Protein AF-A0A7X8YEX0-F1 (afdb_monomer)

Organism: NCBI:txid1463632

Solvent-accessible surface area (backbone atoms only — not comparable to full-atom values): 4942 Å² total; per-residue (Å²): 132,85,72,79,80,68,52,70,69,44,51,51,30,50,50,51,37,62,56,37,66,76,78,50,56,85,82,34,68,68,45,45,49,34,47,53,51,33,52,49,47,50,48,52,55,49,50,49,64,50,54,78,75,45,78,86,73,51,71,71,56,49,51,57,50,52,42,35,75,73,56,76,55,69,73,81,81,79,75,83,133

Nearest PDB structures (foldseek):
  2rmk-assembly1_B  TM=8.211E-01  e=2.034E+00  Homo sapiens

pLDDT: mean 85.51, std 18.05, range [33.88, 98.19]

Radius of gyration: 16.36 Å; Cα contacts (8 Å, |Δi|>4): 30; chains: 1; bounding box: 34×29×40 Å

Structure (mmCIF, N/CA/C/O backbone):
data_AF-A0A7X8YEX0-F1
#
_entry.id   AF-A0A7X8YEX0-F1
#
loop_
_atom_site.group_PDB
_atom_site.id
_atom_site.type_symbol
_atom_site.label_atom_id
_atom_site.label_alt_id
_atom_site.label_comp_id
_atom_site.label_asym_id
_atom_site.label_entity_id
_atom_site.label_seq_id
_atom_site.pdbx_PDB_ins_code
_atom_site.Cartn_x
_atom_site.Cartn_y
_atom_site.Cartn_z
_atom_site.occupancy
_atom_site.B_iso_or_equiv
_atom_site.auth_seq_id
_atom_site.auth_comp_id
_atom_site.auth_asym_id
_atom_site.auth_atom_id
_atom_site.pdbx_PDB_model_num
ATOM 1 N N . MET A 1 1 ? 17.004 18.930 6.121 1.00 37.12 1 MET A N 1
ATOM 2 C CA . MET A 1 1 ? 15.870 18.450 5.305 1.00 37.12 1 MET A CA 1
ATOM 3 C C . MET A 1 1 ? 15.615 17.009 5.692 1.00 37.12 1 MET A C 1
ATOM 5 O O . MET A 1 1 ? 16.468 16.176 5.423 1.00 37.12 1 MET A O 1
ATOM 9 N N . SER A 1 2 ? 14.542 16.746 6.440 1.00 33.88 2 SER A N 1
ATOM 10 C CA . SER A 1 2 ? 14.241 15.397 6.927 1.00 33.88 2 SER A CA 1
ATOM 11 C C . SER A 1 2 ? 13.850 14.534 5.732 1.00 33.88 2 SER A C 1
ATOM 13 O O . SER A 1 2 ? 12.764 14.697 5.176 1.00 33.88 2 SER A O 1
ATOM 15 N N . SER A 1 3 ? 14.757 13.674 5.274 1.00 43.31 3 SER A N 1
ATOM 16 C CA . SER A 1 3 ? 14.382 12.566 4.411 1.00 43.31 3 SER A CA 1
ATOM 17 C C . SER A 1 3 ? 13.403 11.722 5.217 1.00 43.31 3 SER A C 1
ATOM 19 O O . SER A 1 3 ? 13.783 11.108 6.211 1.00 43.31 3 SER A O 1
ATOM 21 N N . ALA A 1 4 ? 12.126 11.733 4.832 1.00 60.09 4 ALA A N 1
ATOM 22 C CA . ALA A 1 4 ? 11.172 10.757 5.333 1.00 60.09 4 ALA A CA 1
ATOM 23 C C . ALA A 1 4 ? 11.797 9.379 5.079 1.00 60.09 4 ALA A C 1
ATOM 25 O O . ALA A 1 4 ? 11.969 8.989 3.922 1.00 60.09 4 ALA A O 1
ATOM 26 N N . GLN A 1 5 ? 12.268 8.720 6.139 1.00 70.81 5 GLN A N 1
ATOM 27 C CA . GLN A 1 5 ? 12.972 7.451 6.025 1.00 70.81 5 GLN A CA 1
ATOM 28 C C . GLN A 1 5 ? 12.010 6.455 5.387 1.00 70.81 5 GLN A C 1
ATOM 30 O O . GLN A 1 5 ? 10.968 6.135 5.950 1.00 70.81 5 GLN A O 1
ATOM 35 N N . ILE A 1 6 ? 12.341 6.044 4.167 1.00 78.69 6 ILE A N 1
ATOM 36 C CA . ILE A 1 6 ? 11.617 5.016 3.431 1.00 78.69 6 ILE A CA 1
ATOM 37 C C . ILE A 1 6 ? 11.985 3.689 4.082 1.00 78.69 6 ILE A C 1
ATOM 39 O O . ILE A 1 6 ? 13.175 3.399 4.241 1.00 78.69 6 ILE A O 1
ATOM 43 N N . SER A 1 7 ? 10.992 2.884 4.441 1.00 88.44 7 SER A N 1
ATOM 44 C CA . SER A 1 7 ? 11.230 1.587 5.057 1.00 88.44 7 SER A CA 1
ATOM 45 C C . SER A 1 7 ? 12.103 0.698 4.153 1.00 88.44 7 SER A C 1
ATOM 47 O O . SER A 1 7 ? 12.006 0.765 2.917 1.00 88.44 7 SER A O 1
ATOM 49 N N . PRO A 1 8 ? 12.970 -0.160 4.725 1.00 93.50 8 PRO A N 1
ATOM 50 C CA . PRO A 1 8 ? 13.817 -1.055 3.937 1.00 93.50 8 PRO A CA 1
ATOM 51 C C . PRO A 1 8 ? 13.056 -1.895 2.887 1.00 93.50 8 PRO A C 1
ATOM 53 O O . PRO A 1 8 ? 13.562 -2.020 1.765 1.00 93.50 8 PRO A O 1
ATOM 56 N N . PRO A 1 9 ? 11.838 -2.415 3.161 1.00 95.06 9 PRO A N 1
ATOM 57 C CA . PRO A 1 9 ? 11.025 -3.093 2.148 1.00 95.06 9 PRO A CA 1
ATOM 58 C C . PRO A 1 9 ? 10.661 -2.200 0.956 1.00 95.06 9 PRO A C 1
ATOM 60 O O . PRO A 1 9 ? 10.846 -2.608 -0.195 1.00 95.06 9 PRO A O 1
ATOM 63 N N . VAL A 1 10 ? 10.212 -0.963 1.202 1.00 95.62 10 VAL A N 1
ATOM 64 C CA . VAL A 1 10 ? 9.864 -0.012 0.134 1.00 95.62 10 VAL A CA 1
ATOM 65 C C . VAL A 1 10 ? 11.111 0.377 -0.661 1.00 95.62 10 VAL A C 1
ATOM 67 O O . VAL A 1 10 ? 11.071 0.411 -1.892 1.00 95.62 10 VAL A O 1
ATOM 70 N N . ALA A 1 11 ? 12.246 0.610 0.003 1.00 95.75 11 ALA A N 1
ATOM 71 C CA . ALA A 1 11 ? 13.510 0.923 -0.664 1.00 95.75 11 ALA A CA 1
ATOM 72 C C . ALA A 1 11 ? 13.967 -0.217 -1.594 1.00 95.75 11 ALA A C 1
ATOM 74 O O . ALA A 1 11 ? 14.322 0.025 -2.752 1.00 95.75 11 ALA A O 1
ATOM 75 N N . ARG A 1 12 ? 13.880 -1.472 -1.133 1.00 97.00 12 ARG A N 1
ATOM 76 C CA . ARG A 1 12 ? 14.174 -2.659 -1.951 1.00 97.00 12 ARG A CA 1
ATOM 77 C C . ARG A 1 12 ? 13.227 -2.774 -3.148 1.00 97.00 12 ARG A C 1
ATOM 79 O O . ARG A 1 12 ? 13.690 -3.024 -4.261 1.00 97.00 12 ARG A O 1
ATOM 86 N N . ALA A 1 13 ? 11.925 -2.572 -2.945 1.00 97.38 13 ALA A N 1
ATOM 87 C CA . ALA A 1 13 ? 10.937 -2.625 -4.022 1.00 97.38 13 ALA A CA 1
ATOM 88 C C . ALA A 1 13 ? 11.183 -1.537 -5.082 1.00 97.38 13 ALA A C 1
ATOM 90 O O . ALA A 1 13 ? 11.142 -1.826 -6.279 1.00 97.38 13 ALA A O 1
ATOM 91 N N . ARG A 1 14 ? 11.549 -0.316 -4.663 1.00 96.62 14 ARG A N 1
ATOM 92 C CA . ARG A 1 14 ? 11.974 0.762 -5.576 1.00 96.62 14 ARG A CA 1
ATOM 93 C C . ARG A 1 14 ? 13.201 0.366 -6.389 1.00 96.62 14 ARG A C 1
ATOM 95 O O . ARG A 1 14 ? 13.212 0.567 -7.600 1.00 96.62 14 ARG A O 1
ATOM 102 N N . GLY A 1 15 ? 14.199 -0.239 -5.745 1.00 97.19 15 GLY A N 1
ATOM 103 C CA . GLY A 1 15 ? 15.386 -0.762 -6.422 1.00 97.19 15 GLY A CA 1
ATOM 104 C C . GLY A 1 15 ? 15.044 -1.812 -7.483 1.00 97.19 15 GLY A C 1
ATOM 105 O O . GLY A 1 15 ? 15.554 -1.739 -8.600 1.00 97.19 15 GLY A O 1
ATOM 106 N N . ARG A 1 16 ? 14.130 -2.743 -7.173 1.00 97.31 16 ARG A N 1
ATOM 107 C CA . ARG A 1 16 ? 13.656 -3.763 -8.125 1.00 97.31 16 ARG A CA 1
ATOM 108 C C . ARG A 1 16 ? 12.968 -3.136 -9.337 1.00 97.31 16 ARG A C 1
ATOM 110 O O . ARG A 1 16 ? 13.316 -3.477 -10.463 1.00 97.31 16 ARG A O 1
ATOM 117 N N . VAL A 1 17 ? 12.043 -2.199 -9.119 1.00 97.94 17 VAL A N 1
ATOM 118 C CA . VAL A 1 17 ? 11.362 -1.475 -10.207 1.00 97.94 17 VAL A CA 1
ATOM 119 C C . VAL A 1 17 ? 12.377 -0.739 -11.084 1.00 97.94 17 VAL A C 1
ATOM 121 O O . VAL A 1 17 ? 12.332 -0.874 -12.302 1.00 97.94 17 VAL A O 1
ATOM 124 N N . ALA A 1 18 ? 13.330 -0.024 -10.480 1.00 97.50 18 ALA A N 1
ATOM 125 C CA . ALA A 1 18 ? 14.354 0.718 -11.213 1.00 97.50 18 ALA A CA 1
ATOM 126 C C . ALA A 1 18 ? 15.329 -0.183 -11.989 1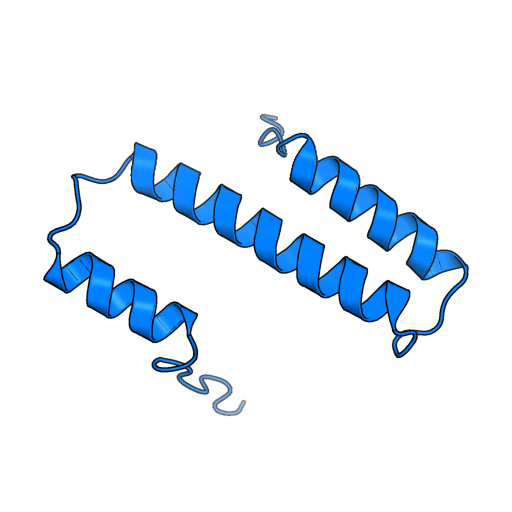.00 97.50 18 ALA A C 1
ATOM 128 O O . ALA A 1 18 ? 15.882 0.245 -12.998 1.00 97.50 18 ALA A O 1
ATOM 129 N N . ALA A 1 19 ? 15.588 -1.402 -11.512 1.00 97.38 19 ALA A N 1
ATOM 130 C CA . ALA A 1 19 ? 16.405 -2.372 -12.232 1.00 97.38 19 ALA A CA 1
ATOM 131 C C . ALA A 1 19 ? 15.660 -2.929 -13.454 1.00 97.38 19 ALA A C 1
ATOM 133 O O . ALA A 1 19 ? 16.226 -2.971 -14.545 1.00 97.38 19 ALA A O 1
ATOM 134 N N . LEU A 1 20 ? 14.388 -3.306 -13.283 1.00 97.56 20 LEU A N 1
ATOM 135 C CA . LEU A 1 20 ? 13.559 -3.874 -14.349 1.00 97.56 20 LEU A CA 1
ATOM 136 C C . LEU A 1 20 ? 13.192 -2.840 -15.418 1.00 97.56 20 LEU A C 1
ATOM 138 O O . LEU A 1 20 ? 13.201 -3.167 -16.598 1.00 97.56 20 LEU A O 1
ATOM 142 N N . SER A 1 21 ? 12.969 -1.576 -15.047 1.00 96.69 21 SER A N 1
ATOM 143 C CA . SER A 1 21 ? 12.611 -0.518 -16.004 1.00 96.69 21 SER A CA 1
ATOM 144 C C . SER A 1 21 ? 13.685 -0.241 -17.062 1.00 96.69 21 SER A C 1
ATOM 146 O O . SER A 1 21 ? 13.405 0.422 -18.053 1.00 96.69 21 SER A O 1
ATOM 148 N N . ARG A 1 22 ? 14.931 -0.683 -16.836 1.00 95.81 22 ARG A N 1
ATOM 149 C CA . ARG A 1 22 ? 16.047 -0.506 -17.780 1.00 95.81 22 ARG A CA 1
ATOM 150 C C . ARG A 1 22 ? 16.133 -1.621 -18.818 1.00 95.81 22 ARG A C 1
ATOM 152 O O . ARG A 1 22 ? 16.825 -1.449 -19.814 1.00 95.81 22 ARG A O 1
ATOM 159 N N . SER A 1 23 ? 15.510 -2.768 -18.557 1.00 95.81 23 SER A N 1
ATOM 160 C CA . SER A 1 23 ? 15.688 -3.991 -19.348 1.00 95.81 23 SER A CA 1
ATOM 161 C C . SER A 1 23 ? 14.381 -4.651 -19.784 1.00 95.81 23 SER A C 1
ATOM 163 O O . SER A 1 23 ? 14.419 -5.546 -20.626 1.00 95.81 23 SER A O 1
ATOM 165 N N . ARG A 1 24 ? 13.235 -4.231 -19.236 1.00 95.62 24 ARG A N 1
ATOM 166 C CA . ARG A 1 24 ? 11.910 -4.803 -19.501 1.00 95.62 24 ARG A CA 1
ATOM 167 C C . ARG A 1 24 ? 10.958 -3.782 -20.110 1.00 95.62 24 ARG A C 1
ATOM 169 O O . ARG A 1 24 ? 11.098 -2.577 -19.904 1.00 95.62 24 ARG A O 1
ATOM 176 N N . THR A 1 25 ? 9.979 -4.286 -20.854 1.00 96.19 25 THR A N 1
ATOM 177 C CA . THR A 1 25 ? 8.890 -3.479 -21.410 1.00 96.19 25 THR A CA 1
ATOM 178 C C . THR A 1 25 ? 7.842 -3.166 -20.330 1.00 96.19 25 THR A C 1
ATOM 180 O O . THR A 1 25 ? 7.773 -3.868 -19.320 1.00 96.19 25 THR A O 1
ATOM 183 N N . PRO A 1 26 ? 7.010 -2.122 -20.505 1.00 93.44 26 PRO A N 1
ATOM 184 C CA . PRO A 1 26 ? 5.974 -1.757 -19.533 1.00 93.44 26 PRO A CA 1
ATOM 185 C C . PRO A 1 26 ? 4.969 -2.869 -19.196 1.00 93.44 26 PRO A C 1
ATOM 187 O O . PRO A 1 26 ? 4.483 -2.908 -18.066 1.00 93.44 26 PRO A O 1
ATOM 190 N N . ASP A 1 27 ? 4.696 -3.756 -20.154 1.00 95.88 27 ASP A N 1
ATOM 191 C CA . ASP A 1 27 ? 3.731 -4.857 -20.030 1.00 95.88 27 ASP A CA 1
ATOM 192 C C . ASP A 1 27 ? 4.382 -6.186 -19.621 1.00 95.88 27 ASP A C 1
ATOM 194 O O . ASP A 1 27 ? 3.699 -7.202 -19.488 1.00 95.88 27 ASP A O 1
ATOM 198 N N . ASP A 1 28 ? 5.703 -6.193 -19.423 1.00 97.81 28 ASP A N 1
ATOM 199 C CA . ASP A 1 28 ? 6.426 -7.360 -18.934 1.00 97.81 28 ASP A CA 1
ATOM 200 C C . ASP A 1 28 ? 5.852 -7.804 -17.571 1.00 97.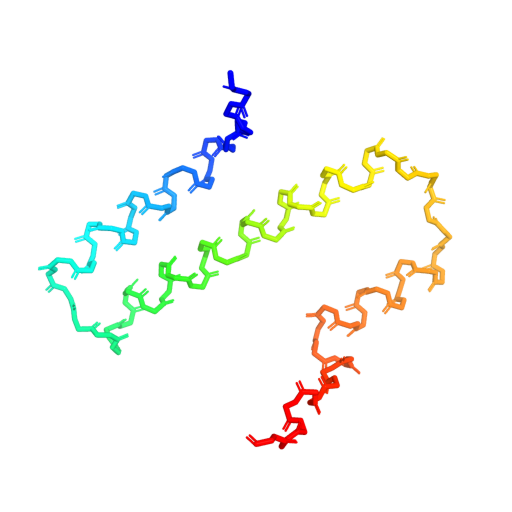81 28 ASP A C 1
ATOM 202 O O . ASP A 1 28 ? 5.735 -6.972 -16.659 1.00 97.81 28 ASP A O 1
ATOM 206 N N . PRO A 1 29 ? 5.487 -9.091 -17.403 1.00 97.56 29 PRO A N 1
ATOM 207 C CA . PRO A 1 29 ? 4.854 -9.575 -16.180 1.00 97.56 29 PRO A CA 1
ATOM 208 C C . PRO A 1 29 ? 5.660 -9.272 -14.912 1.00 97.56 29 PRO A C 1
ATOM 210 O O . PRO A 1 29 ? 5.076 -8.835 -13.916 1.00 97.56 29 PRO A O 1
ATOM 213 N N . ASP A 1 30 ? 6.990 -9.411 -14.962 1.00 97.12 30 ASP A N 1
ATOM 214 C CA . ASP A 1 30 ? 7.859 -9.168 -13.807 1.00 97.12 30 ASP A CA 1
ATOM 215 C C . ASP A 1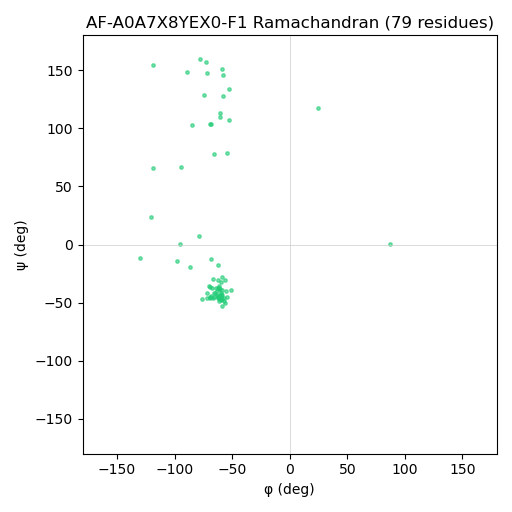 30 ? 7.891 -7.678 -13.452 1.00 97.12 30 ASP A C 1
ATOM 217 O O . ASP A 1 30 ? 7.953 -7.303 -12.274 1.00 97.12 30 ASP A O 1
ATOM 221 N N . PHE A 1 31 ? 7.854 -6.802 -14.462 1.00 97.88 31 PHE A N 1
ATOM 222 C CA . PHE A 1 31 ? 7.831 -5.359 -14.244 1.00 97.88 31 PHE A CA 1
ATOM 223 C C . PHE A 1 31 ? 6.484 -4.883 -13.693 1.00 97.88 31 PHE A C 1
ATOM 225 O O . PHE A 1 31 ? 6.451 -4.089 -12.744 1.00 97.88 31 PHE A O 1
ATOM 232 N N . VAL A 1 32 ? 5.375 -5.405 -14.220 1.00 98.19 32 VAL A N 1
ATOM 233 C CA . VAL A 1 32 ? 4.024 -5.135 -13.708 1.00 98.19 32 VAL A CA 1
ATOM 234 C C . VAL A 1 32 ? 3.897 -5.593 -12.256 1.00 98.19 32 VAL A C 1
ATOM 236 O O . VAL A 1 32 ? 3.415 -4.832 -11.411 1.00 98.19 32 VAL A O 1
ATOM 239 N N . GLU A 1 33 ? 4.361 -6.801 -11.938 1.00 97.69 33 GLU A N 1
ATOM 240 C CA . GLU A 1 33 ? 4.347 -7.326 -10.574 1.00 97.69 33 GLU A CA 1
ATOM 241 C C . GLU A 1 33 ? 5.208 -6.473 -9.634 1.00 97.69 33 GLU A C 1
ATOM 243 O O . GLU A 1 33 ? 4.747 -6.067 -8.565 1.00 97.69 33 GLU A O 1
ATOM 248 N N . ALA A 1 34 ? 6.427 -6.112 -10.048 1.00 97.94 34 ALA A N 1
ATOM 249 C CA . ALA A 1 34 ? 7.305 -5.267 -9.245 1.00 97.94 34 ALA A CA 1
ATOM 250 C C . ALA A 1 34 ? 6.673 -3.903 -8.930 1.00 97.94 34 ALA A C 1
ATOM 252 O O . ALA A 1 34 ? 6.794 -3.413 -7.803 1.00 97.94 34 ALA A O 1
ATOM 253 N N . ARG A 1 35 ? 5.967 -3.298 -9.896 1.00 97.75 35 ARG A N 1
ATOM 254 C CA . ARG A 1 35 ? 5.226 -2.047 -9.681 1.00 97.75 35 ARG A CA 1
ATOM 255 C C . ARG A 1 35 ? 4.058 -2.232 -8.717 1.00 97.75 35 ARG A C 1
ATOM 257 O O . ARG A 1 35 ? 3.921 -1.427 -7.800 1.00 97.75 35 ARG A O 1
ATOM 264 N N . ARG A 1 36 ? 3.255 -3.290 -8.882 1.00 96.75 36 ARG A N 1
ATOM 265 C CA . ARG A 1 36 ? 2.144 -3.614 -7.965 1.00 96.75 36 ARG A CA 1
ATOM 266 C C . ARG A 1 36 ? 2.640 -3.786 -6.532 1.00 96.75 36 ARG A C 1
ATOM 268 O O . ARG A 1 36 ? 2.076 -3.189 -5.619 1.00 96.75 36 ARG A O 1
ATOM 275 N N . ASN A 1 37 ? 3.731 -4.524 -6.353 1.00 97.31 37 ASN A N 1
ATOM 276 C CA . ASN A 1 37 ? 4.337 -4.740 -5.046 1.00 97.31 37 ASN A CA 1
ATOM 277 C C . ASN A 1 37 ? 4.842 -3.430 -4.418 1.00 97.31 37 ASN A C 1
ATOM 279 O O . ASN A 1 37 ? 4.598 -3.164 -3.244 1.00 97.31 37 ASN A O 1
ATOM 283 N N . LEU A 1 38 ? 5.503 -2.569 -5.202 1.00 97.62 38 LEU A N 1
ATOM 284 C CA . LEU A 1 38 ? 5.932 -1.257 -4.715 1.00 97.62 38 LEU A CA 1
ATOM 285 C C . LEU A 1 38 ? 4.744 -0.400 -4.249 1.00 97.62 38 LEU A C 1
ATOM 287 O O . LEU A 1 38 ? 4.833 0.256 -3.208 1.00 97.62 38 LEU A O 1
ATOM 291 N N . THR A 1 39 ? 3.641 -0.398 -5.000 1.00 95.56 39 THR A N 1
ATOM 292 C CA . THR A 1 39 ? 2.419 0.319 -4.615 1.00 95.56 39 THR A CA 1
ATOM 293 C C . THR A 1 39 ? 1.843 -0.219 -3.307 1.00 95.56 39 THR A C 1
ATOM 295 O O . THR A 1 39 ? 1.547 0.584 -2.424 1.00 95.56 39 THR A O 1
ATOM 2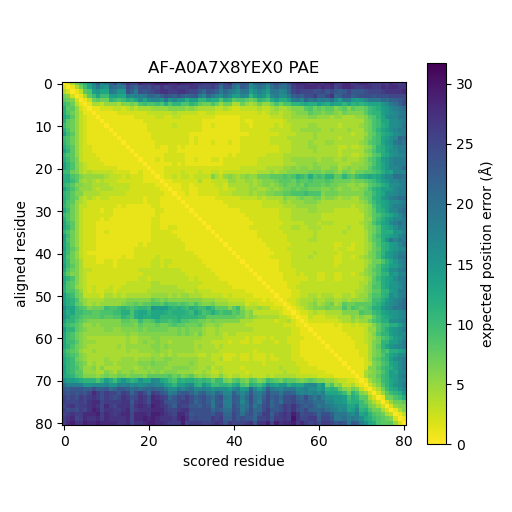98 N N . ALA A 1 40 ? 1.742 -1.543 -3.154 1.00 95.56 40 ALA A N 1
ATOM 299 C CA . ALA A 1 40 ? 1.234 -2.174 -1.936 1.00 95.56 40 ALA A CA 1
ATOM 300 C C . ALA A 1 40 ? 2.069 -1.787 -0.704 1.00 95.56 40 ALA A C 1
ATOM 302 O O . ALA A 1 40 ? 1.538 -1.204 0.237 1.00 95.56 40 ALA A O 1
ATOM 303 N N . LEU A 1 41 ? 3.391 -1.974 -0.765 1.00 96.31 41 LEU A N 1
ATOM 304 C CA . LEU A 1 41 ? 4.299 -1.650 0.342 1.00 96.31 41 LEU A CA 1
ATOM 305 C C . LEU A 1 41 ? 4.283 -0.160 0.709 1.00 96.31 41 LEU A C 1
ATOM 307 O O . LEU A 1 41 ? 4.363 0.207 1.879 1.00 96.31 41 LEU A O 1
ATOM 311 N N . THR A 1 42 ? 4.181 0.722 -0.290 1.00 94.19 42 THR A N 1
ATOM 312 C CA . THR A 1 42 ? 4.100 2.170 -0.041 1.00 94.19 42 THR A CA 1
ATOM 313 C C . THR A 1 42 ? 2.786 2.539 0.653 1.00 94.19 42 THR A C 1
ATOM 315 O O . THR A 1 42 ? 2.771 3.421 1.515 1.00 94.19 42 THR A O 1
ATOM 318 N N . LEU A 1 43 ? 1.684 1.879 0.282 1.00 93.50 43 LEU A N 1
ATOM 319 C CA . LEU A 1 43 ? 0.378 2.088 0.899 1.00 93.50 43 LEU A CA 1
ATOM 320 C C . LEU A 1 43 ? 0.351 1.563 2.337 1.00 93.50 43 LEU A C 1
ATOM 322 O O . LEU A 1 43 ? -0.105 2.283 3.220 1.00 93.50 43 LEU A O 1
ATOM 326 N N . GLU A 1 44 ? 0.880 0.366 2.581 1.00 92.69 44 GLU A N 1
ATOM 327 C CA . GLU A 1 44 ? 1.013 -0.213 3.923 1.00 92.69 44 GLU A CA 1
ATOM 328 C C . GLU A 1 44 ? 1.795 0.715 4.856 1.00 92.69 44 GLU A C 1
ATOM 330 O O . GLU A 1 44 ? 1.298 1.086 5.918 1.00 92.69 44 GLU A O 1
ATOM 335 N N . GLU A 1 45 ? 2.963 1.196 4.420 1.00 92.75 45 GLU A N 1
ATOM 336 C CA . GLU A 1 45 ? 3.772 2.136 5.201 1.00 92.75 45 GLU A CA 1
ATOM 337 C C . GLU A 1 45 ? 3.024 3.455 5.467 1.00 92.75 45 GLU A C 1
ATOM 339 O O . GLU A 1 45 ? 3.135 4.062 6.535 1.00 92.75 45 GLU A O 1
ATOM 344 N N . HIS A 1 46 ? 2.247 3.942 4.495 1.00 90.88 46 HIS A N 1
ATOM 345 C CA . HIS A 1 4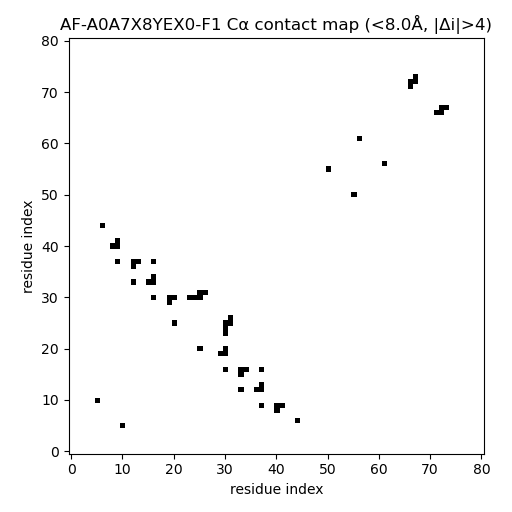6 ? 1.425 5.129 4.695 1.00 90.88 46 HIS A CA 1
ATOM 346 C C . HIS A 1 46 ? 0.320 4.896 5.727 1.00 90.88 46 HIS A C 1
ATOM 348 O O . HIS A 1 46 ? 0.142 5.739 6.606 1.00 90.88 46 HIS A O 1
ATOM 354 N N . ILE A 1 47 ? -0.376 3.762 5.645 1.00 90.81 47 ILE A N 1
ATOM 355 C CA . ILE A 1 47 ? -1.417 3.378 6.598 1.00 90.81 47 ILE A CA 1
ATOM 356 C C . ILE A 1 47 ? -0.824 3.275 8.004 1.00 90.81 47 ILE A C 1
ATOM 358 O O . ILE A 1 47 ? -1.361 3.888 8.921 1.00 90.81 47 ILE A O 1
ATOM 362 N N . GLU A 1 48 ? 0.311 2.598 8.175 1.00 90.19 48 GLU A N 1
ATOM 363 C CA . GLU A 1 48 ? 0.976 2.463 9.474 1.00 90.19 48 GLU A CA 1
ATOM 364 C C . GLU A 1 48 ? 1.309 3.832 10.086 1.00 90.19 48 GLU A C 1
ATOM 366 O O . GLU A 1 48 ? 0.938 4.117 11.226 1.00 90.19 48 GLU A O 1
ATOM 371 N N . ARG A 1 49 ? 1.913 4.740 9.306 1.00 89.38 49 ARG A N 1
ATOM 372 C CA . ARG A 1 49 ? 2.223 6.105 9.772 1.00 89.38 49 ARG A CA 1
ATOM 373 C C . ARG A 1 49 ? 0.989 6.895 10.208 1.00 89.38 49 ARG A C 1
ATOM 375 O O . ARG A 1 49 ? 1.111 7.766 11.072 1.00 89.38 49 ARG A O 1
ATOM 382 N N . VAL A 1 50 ? -0.159 6.657 9.576 1.00 91.12 50 VAL A N 1
ATOM 383 C CA . VAL A 1 50 ? -1.428 7.302 9.933 1.00 91.12 50 VAL A CA 1
ATOM 384 C C . VAL A 1 50 ? -2.006 6.668 11.197 1.00 91.12 50 VAL A C 1
ATOM 386 O O . VAL A 1 50 ? -2.362 7.397 12.120 1.00 91.12 50 VAL A O 1
ATOM 389 N N . LEU A 1 51 ? -2.039 5.336 11.274 1.00 88.56 51 LEU A N 1
ATOM 390 C CA . LEU A 1 51 ? -2.600 4.596 12.406 1.00 88.56 51 LEU A CA 1
ATOM 391 C C . LEU A 1 51 ? -1.833 4.838 13.707 1.00 88.56 51 LEU A C 1
ATOM 393 O O . LEU A 1 51 ? -2.463 4.997 14.744 1.00 88.56 51 LEU A O 1
ATOM 397 N N . VAL A 1 52 ? -0.502 4.964 13.659 1.00 87.88 52 VAL A N 1
ATOM 398 C CA . VAL A 1 52 ? 0.321 5.295 14.841 1.00 87.88 52 VAL A CA 1
ATOM 399 C C . VAL A 1 52 ? -0.084 6.629 15.484 1.00 87.88 52 VAL A C 1
ATOM 401 O O . VAL A 1 52 ? 0.104 6.824 16.682 1.00 87.88 52 VAL A O 1
ATOM 404 N N . LYS A 1 53 ? -0.630 7.566 14.701 1.00 87.25 53 LYS A N 1
ATOM 405 C CA . LYS A 1 53 ? -1.039 8.898 15.176 1.00 87.25 53 LYS A CA 1
ATOM 406 C C . LYS A 1 53 ? -2.533 8.998 15.476 1.00 87.25 53 LYS A C 1
ATOM 408 O O . LYS A 1 53 ? -2.963 9.996 16.051 1.00 87.25 53 LYS A O 1
ATOM 413 N N . ALA A 1 54 ? -3.321 8.028 15.028 1.00 83.12 54 ALA A N 1
ATOM 414 C CA . ALA A 1 54 ? -4.765 8.049 15.159 1.00 83.12 54 ALA A CA 1
ATOM 415 C C . ALA A 1 54 ? -5.195 7.410 16.489 1.00 83.12 54 ALA A C 1
ATOM 417 O O . ALA A 1 54 ? -4.545 6.476 16.961 1.00 83.12 54 ALA A O 1
ATOM 418 N N . PRO A 1 55 ? -6.309 7.859 17.095 1.00 87.25 55 PRO A N 1
ATOM 419 C CA . PRO A 1 55 ? -6.977 7.042 18.098 1.00 87.25 55 PRO A CA 1
ATOM 420 C C . PRO A 1 55 ? -7.384 5.689 17.477 1.00 87.25 55 PRO A C 1
ATOM 422 O O . PRO A 1 55 ? -7.639 5.636 16.267 1.00 87.25 55 PRO A O 1
ATOM 425 N N . PRO A 1 56 ? -7.464 4.602 18.271 1.00 89.00 56 PRO A N 1
ATOM 426 C CA . PRO A 1 56 ? -7.918 3.307 17.777 1.00 89.00 56 PRO A CA 1
ATOM 427 C C . PRO A 1 56 ? -9.264 3.425 17.060 1.00 89.00 56 PRO A C 1
ATOM 429 O O . PRO A 1 56 ? -1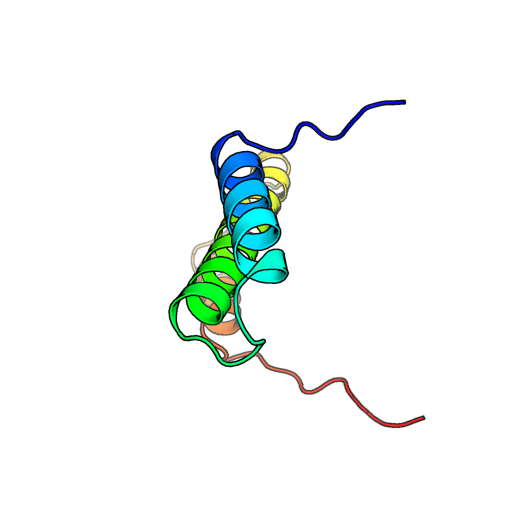0.188 4.078 17.549 1.00 89.00 56 PRO A O 1
ATOM 432 N N . LEU A 1 57 ? -9.355 2.803 15.888 1.00 89.50 57 LEU A N 1
ATOM 433 C CA . LEU A 1 57 ? -10.591 2.760 15.118 1.00 89.50 57 LEU A CA 1
ATOM 434 C C . LEU A 1 57 ? -11.599 1.831 15.795 1.00 89.50 57 LEU A C 1
ATOM 436 O O . LEU A 1 57 ? -11.219 0.817 16.377 1.00 89.50 57 LEU A O 1
ATOM 440 N N . THR A 1 58 ? -12.885 2.148 15.663 1.00 94.25 58 THR A N 1
ATOM 441 C CA . THR A 1 58 ? -13.943 1.173 15.953 1.00 94.25 58 THR A CA 1
ATOM 442 C C . THR A 1 58 ? -13.995 0.109 14.856 1.00 94.25 5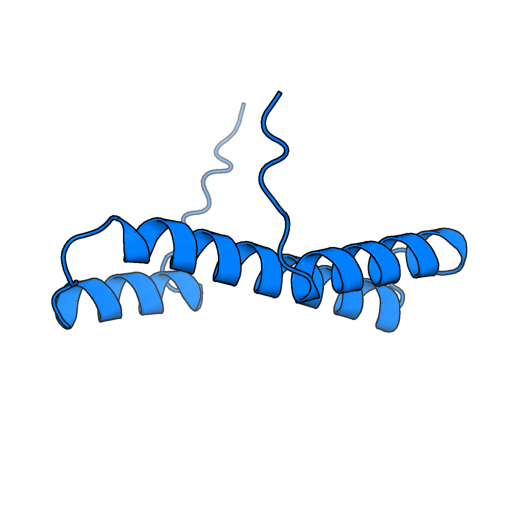8 THR A C 1
ATOM 444 O O . THR A 1 58 ? -13.596 0.369 13.715 1.00 94.25 58 THR A O 1
ATOM 447 N N . ASP A 1 59 ? -14.543 -1.066 15.165 1.00 95.06 59 ASP A N 1
ATOM 448 C CA . ASP A 1 59 ? -14.665 -2.168 14.200 1.00 95.06 59 ASP A CA 1
ATOM 449 C C . ASP A 1 59 ? -15.394 -1.723 12.922 1.00 95.06 59 ASP A C 1
ATOM 451 O O . ASP A 1 59 ? -14.897 -1.900 11.812 1.00 95.06 59 ASP A O 1
ATOM 455 N N . GLU A 1 60 ? -16.505 -0.997 13.067 1.00 95.50 60 GLU A N 1
ATOM 456 C CA . GLU A 1 60 ? -17.262 -0.451 11.936 1.00 95.50 60 GLU A CA 1
ATOM 457 C C . GLU A 1 60 ? -16.443 0.535 11.079 1.00 95.50 60 GLU A C 1
ATOM 459 O O . GLU A 1 60 ? -16.610 0.616 9.858 1.00 95.50 60 GLU A O 1
ATOM 464 N N . GLN A 1 61 ? -15.568 1.339 11.697 1.00 93.44 61 GLN A N 1
ATOM 465 C CA . GLN A 1 61 ? -14.687 2.259 10.969 1.00 93.44 61 GLN A CA 1
ATOM 466 C C . GLN A 1 61 ? -13.634 1.486 10.173 1.00 93.44 61 GLN A C 1
ATOM 468 O O . GLN A 1 61 ? -13.409 1.801 8.998 1.00 93.44 61 GLN A O 1
ATOM 473 N N . ALA A 1 62 ? -13.031 0.468 10.788 1.00 93.12 62 ALA A N 1
ATOM 474 C CA . ALA A 1 62 ? -12.061 -0.404 10.143 1.00 93.12 62 ALA A CA 1
ATOM 475 C C . ALA A 1 62 ? -12.691 -1.171 8.969 1.00 93.12 62 ALA A C 1
ATOM 477 O O . ALA A 1 62 ? -12.130 -1.176 7.871 1.00 93.12 62 ALA A O 1
ATOM 478 N N . GLU A 1 63 ? -13.895 -1.721 9.141 1.00 94.81 63 GLU A N 1
ATOM 479 C CA . GLU A 1 63 ? -14.635 -2.416 8.083 1.00 94.81 63 GLU A CA 1
ATOM 480 C C . GLU A 1 63 ? -14.931 -1.510 6.886 1.00 94.81 63 GLU A C 1
ATOM 482 O O . GLU A 1 63 ? -14.690 -1.896 5.736 1.00 94.81 63 GLU A O 1
ATOM 487 N N . ARG A 1 64 ? -15.380 -0.270 7.130 1.00 92.88 64 ARG A N 1
ATOM 488 C CA . ARG A 1 64 ? -15.613 0.712 6.057 1.00 92.88 64 ARG A CA 1
ATOM 489 C C . ARG A 1 64 ? -14.334 1.058 5.299 1.00 92.88 64 ARG A C 1
ATOM 491 O O . ARG A 1 64 ? -14.385 1.281 4.091 1.00 92.88 64 ARG A O 1
ATOM 498 N N . IL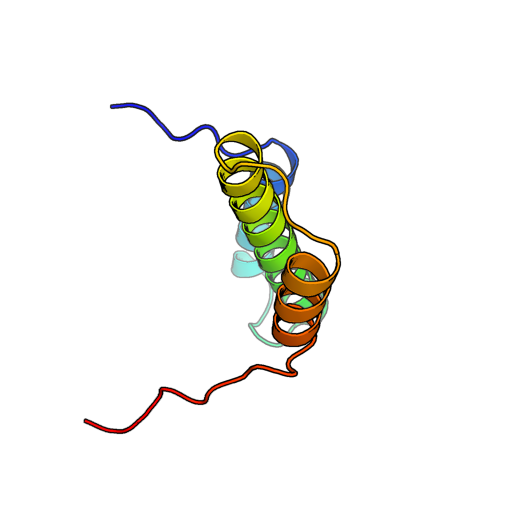E A 1 65 ? -13.190 1.154 5.975 1.00 92.06 65 ILE A N 1
ATOM 499 C CA . ILE A 1 65 ? -11.895 1.403 5.323 1.00 92.06 65 ILE A CA 1
ATOM 500 C C . ILE A 1 65 ? -11.473 0.174 4.512 1.00 92.06 65 ILE A C 1
ATOM 502 O O . ILE A 1 65 ? -11.138 0.307 3.335 1.00 92.06 65 ILE A O 1
ATOM 506 N N . ALA A 1 66 ? -11.577 -1.024 5.086 1.00 92.38 66 ALA A N 1
ATOM 507 C CA . ALA A 1 66 ? -11.239 -2.276 4.417 1.00 92.38 66 ALA A CA 1
ATOM 508 C C . ALA A 1 66 ? -12.093 -2.513 3.159 1.00 92.38 66 ALA A C 1
ATOM 510 O O . ALA A 1 66 ? -11.580 -2.954 2.131 1.00 92.38 66 ALA A O 1
ATOM 511 N N . TYR A 1 67 ? -13.382 -2.164 3.201 1.00 93.56 67 TYR A N 1
ATOM 512 C CA . TYR A 1 67 ? -14.262 -2.207 2.032 1.00 93.56 67 TYR A CA 1
ATOM 513 C C . TYR A 1 67 ? -13.767 -1.296 0.897 1.00 93.56 67 TYR A C 1
ATOM 515 O O . TYR A 1 67 ? -13.738 -1.717 -0.261 1.00 93.56 67 TYR A O 1
ATOM 523 N N . ARG A 1 68 ? -13.300 -0.079 1.215 1.00 90.88 68 ARG A N 1
ATOM 524 C CA . ARG A 1 68 ? -12.722 0.836 0.215 1.00 90.88 68 ARG A CA 1
ATOM 525 C C . ARG A 1 68 ? -11.431 0.288 -0.391 1.00 90.88 68 ARG A C 1
ATOM 527 O O . ARG A 1 68 ? -11.273 0.352 -1.606 1.00 90.88 68 ARG A O 1
ATOM 534 N N . LEU A 1 69 ? -10.554 -0.297 0.429 1.00 88.50 69 LEU A N 1
ATOM 535 C CA . LEU A 1 69 ? -9.291 -0.900 -0.021 1.00 88.50 69 LEU A CA 1
ATOM 536 C C . LEU A 1 69 ? -9.501 -2.072 -0.993 1.00 88.50 69 LEU A C 1
ATOM 538 O O . LEU A 1 69 ? -8.695 -2.266 -1.896 1.00 88.50 69 LEU A O 1
ATOM 542 N N . ARG A 1 70 ? -10.607 -2.816 -0.863 1.00 89.44 70 ARG A N 1
ATOM 543 C CA . ARG A 1 70 ? -10.986 -3.906 -1.783 1.00 89.44 70 ARG A CA 1
ATOM 544 C C . ARG A 1 70 ? -11.618 -3.433 -3.100 1.00 89.44 70 ARG A C 1
ATOM 546 O O . ARG A 1 70 ? -12.119 -4.254 -3.860 1.00 89.44 70 ARG A O 1
ATOM 553 N N . GLY A 1 71 ? -11.632 -2.127 -3.370 1.00 83.31 71 GLY A N 1
ATOM 554 C CA . GLY A 1 71 ? -12.258 -1.550 -4.565 1.00 83.31 71 GLY A CA 1
ATOM 555 C C . GLY A 1 71 ? -13.750 -1.239 -4.408 1.00 83.31 71 GLY A C 1
ATOM 556 O O . GLY A 1 71 ? -14.348 -0.677 -5.319 1.00 83.31 71 GLY A O 1
ATOM 557 N N . GLY A 1 72 ? -14.347 -1.504 -3.240 1.00 71.06 72 GLY A N 1
ATOM 558 C CA . GLY A 1 72 ? -15.749 -1.178 -2.953 1.00 71.06 72 GLY A CA 1
ATOM 559 C C . GLY A 1 72 ? -16.041 0.325 -2.853 1.00 71.06 72 GLY A C 1
ATOM 560 O O . GLY A 1 72 ? -17.196 0.740 -2.857 1.00 71.06 72 GLY A O 1
ATOM 561 N N . GLY A 1 73 ? -14.996 1.154 -2.777 1.00 54.72 73 GLY A N 1
ATOM 562 C CA . GLY A 1 73 ? -15.085 2.613 -2.722 1.00 54.72 73 GLY A CA 1
ATOM 563 C C . GLY A 1 73 ? -14.373 3.321 -3.866 1.00 54.72 73 GLY A C 1
ATOM 564 O O . GLY A 1 73 ? -13.959 4.460 -3.668 1.00 54.72 73 GLY A O 1
ATOM 565 N N . ALA A 1 74 ? -14.171 2.660 -5.013 1.00 53.91 74 ALA A N 1
ATOM 566 C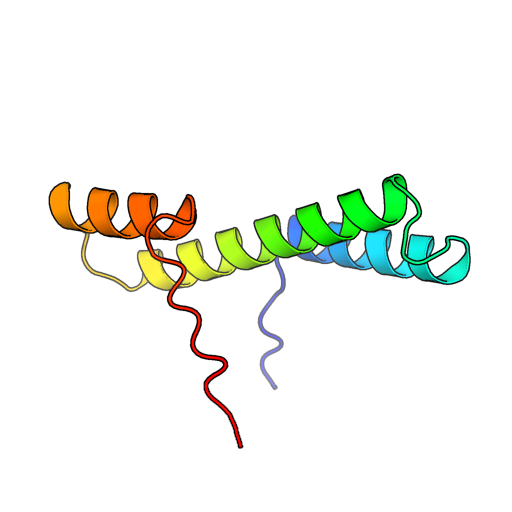 CA . ALA A 1 74 ? -13.615 3.292 -6.204 1.00 53.91 74 ALA A CA 1
ATOM 567 C C . ALA A 1 74 ? -14.594 4.350 -6.740 1.00 53.91 74 ALA A C 1
ATOM 569 O O . ALA A 1 74 ? -15.324 4.136 -7.704 1.00 53.91 74 ALA A O 1
ATOM 570 N N . THR A 1 75 ? -14.622 5.513 -6.095 1.00 50.34 75 THR A N 1
ATOM 571 C CA . THR A 1 75 ? -15.161 6.718 -6.697 1.00 50.34 75 THR A CA 1
ATOM 572 C C . THR A 1 75 ? -14.198 7.089 -7.809 1.00 50.34 75 THR A C 1
ATOM 574 O O . THR A 1 75 ? -13.105 7.604 -7.570 1.00 50.34 75 THR A O 1
ATOM 577 N N . SER A 1 76 ? -14.615 6.801 -9.033 1.00 49.03 76 SER A N 1
ATOM 578 C CA . SER A 1 76 ? -14.149 7.437 -10.254 1.00 49.03 76 SER A CA 1
ATOM 579 C C . SER A 1 76 ? -14.310 8.955 -10.127 1.00 49.03 76 SER A C 1
ATOM 581 O O . SER A 1 76 ? -15.259 9.537 -10.636 1.00 49.03 76 SER A O 1
ATOM 583 N N . GLN A 1 77 ? -13.397 9.622 -9.424 1.00 45.22 77 GLN A N 1
ATOM 584 C CA . GLN A 1 77 ? -13.185 11.061 -9.552 1.00 45.22 77 GLN A CA 1
ATOM 585 C C . GLN A 1 77 ? -12.053 11.276 -10.560 1.00 45.22 77 GLN A C 1
ATOM 587 O O . GLN A 1 77 ? -10.948 11.685 -10.230 1.00 45.22 77 GLN A O 1
ATOM 592 N N . HIS A 1 78 ? -12.329 10.917 -11.810 1.00 41.72 78 HIS A N 1
ATOM 593 C CA . HIS A 1 78 ? -11.774 11.593 -12.981 1.00 41.72 78 HIS A CA 1
ATOM 594 C C . HIS A 1 78 ? -12.981 12.140 -13.745 1.00 41.72 78 HIS A C 1
ATOM 596 O O . HIS A 1 78 ? -13.363 11.658 -14.808 1.00 41.72 78 HIS A O 1
ATOM 602 N N . GLN A 1 79 ? -13.663 13.098 -13.117 1.00 42.66 79 GLN A N 1
ATOM 603 C CA . GLN A 1 79 ? -14.629 13.944 -13.795 1.00 42.66 79 GLN A CA 1
ATOM 604 C C . GLN A 1 79 ? -13.824 15.090 -14.415 1.00 42.66 79 GLN A C 1
ATOM 606 O O . GLN A 1 79 ? -13.313 15.943 -13.701 1.00 42.66 79 GLN A O 1
ATOM 611 N N . GLN A 1 80 ? -13.621 14.963 -15.727 1.00 43.56 80 GLN A N 1
ATOM 612 C CA . GLN A 1 80 ? -13.511 16.010 -16.748 1.00 43.56 80 GLN A CA 1
ATOM 613 C C . GLN A 1 80 ? -13.059 17.405 -16.286 1.00 43.56 80 GLN A C 1
ATOM 615 O O . GLN A 1 80 ? -13.819 18.100 -15.612 1.00 43.56 80 GLN A O 1
ATOM 620 N N . GLN A 1 81 ? -11.906 17.845 -16.798 1.00 48.31 81 GLN A N 1
ATOM 621 C CA . GLN A 1 81 ? -11.738 19.176 -17.393 1.00 48.31 81 GLN A CA 1
ATOM 622 C C . GLN A 1 81 ? -10.900 19.043 -18.662 1.00 48.31 81 GLN A C 1
ATOM 624 O O . GLN A 1 81 ? -9.938 18.241 -18.630 1.00 48.31 81 GLN A O 1
#

Secondary structure (DSSP, 8-state):
-------HHHHHHHHHHHHHTTTS-TT-HHHHHHHHHHHHHHHHHHHHHHHTTSPPPPHHHHHHHHHIIIIIT--------

Mean predicted aligned error: 7.5 Å

Foldseek 3Di:
DDPPDDDPQLVVLVVQLVVCVVPHDCPPPSNVVSVVSNVVSVVVVVVVVVCVPDDDDDPVRVVVVVCVVVVVVPPPPPPDD

Sequence (81 aa):
MSSAQISPPVARARGRVAALSRSRTPDDPDFVEARRNLTALTLEEHIERVLVKAPPLTDEQAERIAYRLRGGGATSQHQQQ